Protein AF-A0AAD9B2P2-F1 (afdb_monomer_lite)

Foldseek 3Di:
DVQLLDPPDAQEQEDEQQDPPLPRPSLVVNCVNPVQQARYDYHYPNQVNHDPPDDCVCVVVCNSPNHDDDPPD

pLDDT: mean 85.85, std 9.81, range [49.5, 94.88]

Secondary structure (DSSP, 8-state):
-TTTT-TTPPEEEEEETTS-GGG-HHHHHHHHH-TT-SSEEEEEE-GGGPPTT---HHHHTTSSS-PPPPTT-

InterPro domains:
  IPR022812 Dynamin [PR00195] (16-34)
  IPR022812 Dynamin [PR00195] (35-51)
  IPR022812 Dynamin [PR00195] (58-73)
  IPR022812 Dynamin [PTHR11566] (1-69)
  IPR027417 P-loop containing nucleoside triphosphate hydrolase [G3DSA:3.40.50.300] (1-71)
  IPR027417 P-loop containing nucleoside triphosphate hydrolase [SSF52540] (3-68)
  IPR030381 Dynamin-type guanine nucleotide-binding (G) domain [PS51718] (1-73)
  IPR045063 Dynamin, N-terminal [PF00350] (2-47)

Radius of gyration: 12.81 Å; chains: 1; bounding box: 34×31×29 Å

Organism: Dissostichus eleginoides (NCBI:txid100907)

Structure (mmCIF, N/CA/C/O backbone):
data_AF-A0AAD9B2P2-F1
#
_entry.id   AF-A0AAD9B2P2-F1
#
loop_
_atom_site.group_PDB
_atom_site.id
_atom_site.type_symbol
_atom_site.label_atom_id
_atom_site.label_alt_id
_atom_site.label_comp_id
_atom_site.label_asym_id
_atom_site.label_entity_id
_atom_site.label_seq_id
_atom_site.pdbx_PDB_ins_code
_atom_site.Cartn_x
_atom_site.Cartn_y
_atom_site.Cartn_z
_atom_site.occupancy
_atom_site.B_iso_or_equiv
_atom_site.auth_seq_id
_atom_site.auth_comp_id
_atom_site.auth_asym_id
_atom_site.auth_atom_id
_atom_site.pdbx_PDB_model_num
ATOM 1 N N . MET A 1 1 ? -11.877 13.896 4.350 1.00 69.19 1 MET A N 1
ATOM 2 C CA . MET A 1 1 ? -12.015 13.239 5.672 1.00 69.19 1 MET A CA 1
ATOM 3 C C . MET A 1 1 ? -13.423 12.692 5.957 1.00 69.19 1 MET A C 1
ATOM 5 O O . MET A 1 1 ? -13.503 11.630 6.547 1.00 69.19 1 MET A O 1
ATOM 9 N N . GLN A 1 2 ? -14.529 13.321 5.523 1.00 84.62 2 GLN A N 1
ATOM 10 C CA . GLN A 1 2 ? -15.906 12.937 5.929 1.00 84.62 2 GLN A CA 1
ATOM 11 C C . GLN A 1 2 ? -16.336 11.468 5.6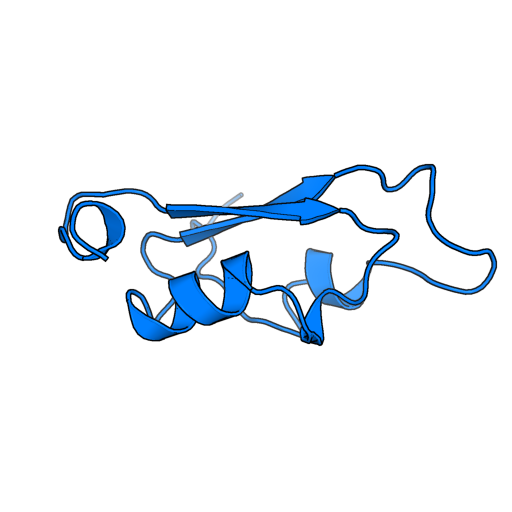86 1.00 84.62 2 GLN A C 1
ATOM 13 O O . GLN A 1 2 ? -17.240 10.983 6.364 1.00 84.62 2 GLN A O 1
ATOM 18 N N . PHE A 1 3 ? -15.727 10.758 4.730 1.00 89.44 3 PHE A N 1
ATOM 19 C CA . PHE A 1 3 ? -16.103 9.377 4.387 1.00 89.44 3 PHE A CA 1
ATOM 20 C C . PHE A 1 3 ? -15.180 8.312 4.991 1.00 89.44 3 PHE A C 1
ATOM 22 O O . PHE A 1 3 ? -15.639 7.226 5.324 1.00 89.44 3 PHE A O 1
ATOM 29 N N . VAL A 1 4 ? -13.896 8.635 5.160 1.00 92.25 4 VAL A N 1
ATOM 30 C CA . VAL A 1 4 ? -12.824 7.680 5.501 1.00 92.25 4 VAL A CA 1
ATOM 31 C C . VAL A 1 4 ? -12.658 7.452 7.008 1.00 92.25 4 VAL A C 1
ATOM 33 O O . VAL A 1 4 ? -12.073 6.454 7.430 1.00 92.25 4 VAL A O 1
ATOM 36 N N . THR A 1 5 ? -13.206 8.354 7.827 1.00 92.44 5 THR A N 1
ATOM 37 C CA . THR A 1 5 ? -13.160 8.294 9.296 1.00 92.44 5 THR A CA 1
ATOM 38 C C . THR A 1 5 ? -14.225 7.387 9.909 1.00 92.44 5 THR A C 1
ATOM 40 O O . THR A 1 5 ? -14.208 7.170 11.113 1.00 92.44 5 THR A O 1
ATOM 43 N N . LYS A 1 6 ? -15.169 6.867 9.115 1.00 92.88 6 LYS A N 1
ATOM 44 C CA . LYS A 1 6 ? -16.201 5.948 9.612 1.00 92.88 6 LYS A CA 1
ATOM 45 C C . LYS A 1 6 ? -15.581 4.584 9.920 1.00 92.88 6 LYS A C 1
ATOM 47 O O . LYS A 1 6 ? -14.945 4.002 9.047 1.00 92.88 6 LYS A O 1
ATOM 52 N N . ASP A 1 7 ? -15.853 4.041 11.104 1.00 87.00 7 ASP A N 1
ATOM 53 C CA . ASP A 1 7 ? -15.243 2.781 11.561 1.00 87.00 7 ASP A CA 1
ATOM 54 C C . ASP A 1 7 ? -15.565 1.583 10.658 1.00 87.00 7 ASP A C 1
ATOM 56 O O . ASP A 1 7 ? -14.704 0.747 10.400 1.00 87.00 7 ASP A O 1
ATOM 60 N N . ASN A 1 8 ? -16.782 1.526 10.107 1.00 90.06 8 ASN A N 1
ATOM 61 C CA . ASN A 1 8 ? -17.217 0.443 9.217 1.00 90.06 8 ASN A CA 1
ATOM 62 C C . ASN A 1 8 ? -16.937 0.726 7.724 1.00 90.06 8 ASN A C 1
ATOM 64 O O . ASN A 1 8 ? -17.642 0.233 6.844 1.00 90.06 8 ASN A O 1
ATOM 68 N N . CYS A 1 9 ? -15.956 1.583 7.424 1.00 93.19 9 CYS A N 1
ATOM 69 C CA . CYS A 1 9 ? -15.512 1.882 6.064 1.00 93.19 9 CYS A CA 1
ATOM 70 C C . CYS A 1 9 ? -14.195 1.156 5.769 1.00 93.19 9 CYS A C 1
ATOM 72 O O . CYS A 1 9 ? -13.192 1.390 6.446 1.00 93.19 9 CYS A O 1
ATOM 74 N N . LEU A 1 10 ? -14.196 0.309 4.737 1.00 93.50 10 LEU A N 1
ATOM 75 C CA . LEU A 1 10 ? -12.974 -0.260 4.173 1.00 93.50 10 LEU A CA 1
ATOM 76 C C . LEU A 1 10 ? -12.248 0.788 3.323 1.00 93.50 10 LEU A C 1
ATOM 78 O O . LEU A 1 10 ? -12.855 1.443 2.474 1.00 93.50 10 LEU A O 1
ATOM 82 N N . LEU A 1 11 ? -10.944 0.924 3.546 1.00 94.00 11 LEU A N 1
ATOM 83 C CA . LEU A 1 11 ? -10.066 1.853 2.844 1.00 94.00 11 LEU A CA 1
ATOM 84 C C . LEU A 1 11 ? -9.296 1.092 1.768 1.00 94.00 11 LEU A C 1
ATOM 86 O O . LEU A 1 11 ? -8.522 0.190 2.077 1.00 94.00 11 LEU A O 1
ATOM 90 N N . LEU A 1 12 ? -9.484 1.471 0.507 1.00 94.88 12 LEU A N 1
ATOM 91 C CA . LEU A 1 12 ? -8.689 0.955 -0.603 1.00 94.88 12 LEU A CA 1
ATOM 92 C C . LEU A 1 12 ? -7.645 2.009 -0.987 1.00 94.88 12 LEU A C 1
ATOM 94 O O . LEU A 1 12 ? -7.950 2.967 -1.699 1.00 94.88 12 LEU A O 1
ATOM 98 N N . ALA A 1 13 ? -6.425 1.867 -0.473 1.00 92.75 13 ALA A N 1
ATOM 99 C CA . ALA A 1 13 ? -5.343 2.815 -0.716 1.00 92.75 13 ALA A CA 1
ATOM 100 C C . ALA A 1 13 ? -4.617 2.451 -2.017 1.00 92.75 13 ALA A C 1
ATOM 102 O O . ALA A 1 13 ? -3.697 1.633 -2.028 1.00 92.75 13 ALA A O 1
ATOM 103 N N . VAL A 1 14 ? -5.078 3.030 -3.128 1.00 93.62 14 VAL A N 1
ATOM 104 C CA . VAL A 1 14 ? -4.554 2.748 -4.470 1.00 93.62 14 VAL A CA 1
ATOM 105 C C . VAL A 1 14 ? -3.361 3.649 -4.772 1.00 93.62 14 VAL A C 1
ATOM 107 O O . V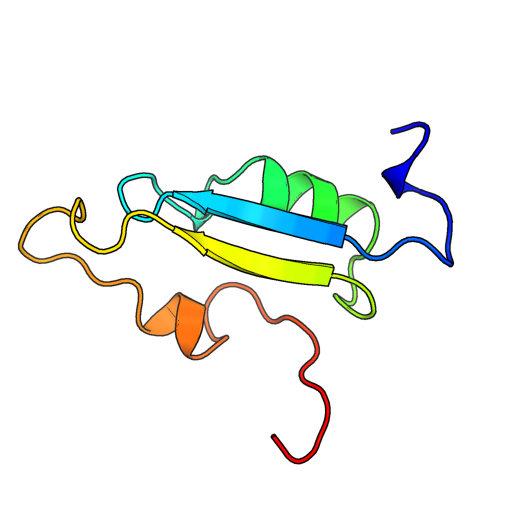AL A 1 14 ? -3.427 4.863 -4.589 1.00 93.62 14 VAL A O 1
ATOM 110 N N . SER A 1 15 ? -2.257 3.073 -5.238 1.00 91.75 15 SER A N 1
ATOM 111 C CA . SER A 1 15 ? -1.054 3.813 -5.629 1.00 91.75 15 SER A CA 1
ATOM 112 C C . SER A 1 15 ? -0.425 3.206 -6.885 1.00 91.75 15 SER A C 1
ATOM 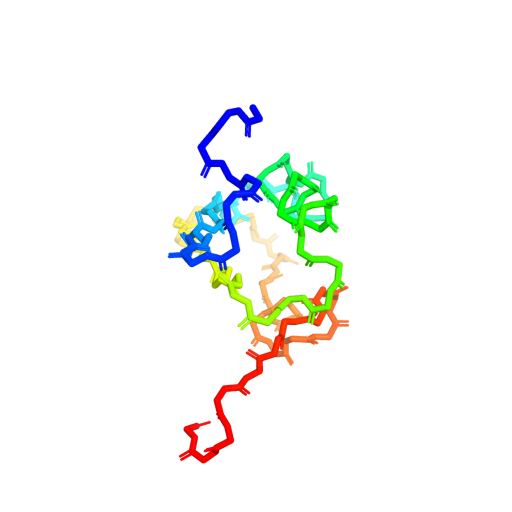114 O O . SER A 1 15 ? -0.387 1.981 -7.024 1.00 91.75 15 SER A O 1
ATOM 116 N N . PRO A 1 16 ? 0.020 4.025 -7.849 1.00 92.25 16 PRO A N 1
ATOM 117 C CA . PRO A 1 16 ? 0.729 3.522 -9.015 1.00 92.25 16 PRO A CA 1
ATOM 118 C C . PRO A 1 16 ? 2.183 3.180 -8.649 1.00 92.25 16 PRO A C 1
ATOM 120 O O . PRO A 1 16 ? 2.804 3.882 -7.858 1.00 92.25 16 PRO A O 1
ATOM 123 N N . ALA A 1 17 ? 2.722 2.107 -9.224 1.00 90.06 17 ALA A N 1
ATOM 124 C CA . ALA A 1 17 ? 4.056 1.592 -8.921 1.00 90.06 17 ALA A CA 1
ATOM 125 C C . ALA A 1 17 ? 5.191 2.427 -9.524 1.00 90.06 17 ALA A C 1
ATOM 127 O O . ALA A 1 17 ? 6.320 2.362 -9.058 1.00 90.06 17 ALA A O 1
ATOM 128 N N . ASN A 1 18 ? 4.886 3.226 -10.548 1.00 84.38 18 ASN A N 1
ATOM 129 C CA . ASN A 1 18 ? 5.826 4.156 -11.174 1.00 84.38 18 ASN A CA 1
ATOM 130 C C . ASN A 1 18 ? 6.001 5.467 -10.379 1.00 84.38 18 ASN A C 1
ATOM 132 O O . ASN A 1 18 ? 6.571 6.430 -10.879 1.00 84.38 18 ASN A O 1
ATOM 136 N N . SER A 1 19 ? 5.418 5.555 -9.184 1.00 77.88 19 SER A N 1
ATOM 137 C CA . SER A 1 19 ? 5.570 6.674 -8.257 1.00 77.88 19 SER A CA 1
ATOM 138 C C . SER A 1 19 ? 6.093 6.142 -6.931 1.00 77.88 19 SER A C 1
ATOM 140 O O . SER A 1 19 ? 5.772 5.019 -6.542 1.00 77.88 19 SER A O 1
ATOM 142 N N . ASP A 1 20 ? 6.874 6.952 -6.220 1.00 77.69 20 ASP A N 1
ATOM 143 C CA . ASP A 1 20 ? 7.417 6.560 -4.922 1.00 77.69 20 ASP A CA 1
ATOM 144 C C . ASP A 1 20 ? 6.290 6.277 -3.916 1.00 77.69 20 ASP A C 1
ATOM 146 O O . ASP A 1 20 ? 5.568 7.175 -3.466 1.00 77.69 20 ASP A O 1
ATOM 150 N N . LEU A 1 21 ? 6.148 5.002 -3.552 1.00 71.75 21 LEU A N 1
ATOM 151 C CA . LEU A 1 21 ? 5.084 4.549 -2.670 1.00 71.75 21 LEU A CA 1
ATOM 152 C C . LEU A 1 21 ? 5.271 5.018 -1.225 1.00 71.75 21 LEU A C 1
ATOM 154 O O . LEU A 1 21 ? 4.273 5.196 -0.525 1.00 71.75 21 LEU A O 1
ATOM 158 N N . ALA A 1 22 ? 6.510 5.277 -0.788 1.00 73.31 22 ALA A N 1
ATOM 159 C CA . ALA A 1 22 ? 6.777 5.852 0.531 1.00 73.31 22 ALA A CA 1
ATOM 160 C C . ALA A 1 22 ? 6.163 7.256 0.668 1.00 73.31 22 ALA A C 1
ATOM 162 O O . ALA A 1 22 ? 5.828 7.701 1.767 1.00 73.31 22 ALA A O 1
ATOM 163 N N . ASN A 1 23 ? 5.953 7.931 -0.464 1.00 79.31 23 ASN A N 1
ATOM 164 C CA . ASN A 1 23 ? 5.367 9.256 -0.537 1.00 79.31 23 ASN A CA 1
ATOM 165 C C . ASN A 1 23 ? 3.886 9.277 -0.931 1.00 79.31 23 ASN A C 1
ATOM 167 O O . ASN A 1 23 ? 3.321 10.367 -1.017 1.00 79.31 23 ASN A O 1
ATOM 171 N N . SER A 1 24 ? 3.242 8.117 -1.084 1.00 85.88 24 SER A N 1
ATOM 172 C CA . SER A 1 24 ? 1.832 8.021 -1.470 1.00 85.88 24 SER A CA 1
ATOM 173 C C . SER A 1 24 ? 0.894 8.741 -0.496 1.00 85.88 24 SER A C 1
ATOM 175 O O . SER A 1 24 ? 0.785 8.378 0.679 1.00 85.88 24 SER A O 1
ATOM 177 N N . ASP A 1 25 ? 0.135 9.710 -1.011 1.00 90.94 25 ASP A N 1
ATOM 178 C CA . ASP A 1 25 ? -0.900 10.413 -0.248 1.00 90.94 25 ASP A CA 1
ATOM 179 C C . ASP A 1 25 ? -2.028 9.474 0.193 1.00 90.94 25 ASP A C 1
ATOM 181 O O . ASP A 1 25 ? -2.562 9.615 1.292 1.00 90.94 25 ASP A O 1
ATOM 185 N N . ALA A 1 26 ? -2.362 8.468 -0.624 1.00 91.12 26 ALA A N 1
ATOM 186 C CA . ALA A 1 26 ? -3.389 7.487 -0.282 1.00 91.12 26 ALA A CA 1
ATOM 187 C C . ALA A 1 26 ? -2.995 6.676 0.961 1.00 91.12 26 ALA A C 1
ATOM 189 O O . ALA A 1 26 ? -3.818 6.483 1.858 1.00 91.12 26 ALA A O 1
ATOM 190 N N . LEU A 1 27 ? -1.733 6.239 1.039 1.00 89.44 27 LEU A N 1
ATOM 191 C CA . LEU A 1 27 ? -1.220 5.498 2.193 1.00 89.44 27 LEU A CA 1
ATOM 192 C C . LEU A 1 27 ? -1.043 6.399 3.418 1.00 89.44 27 LEU A C 1
ATOM 194 O O . LEU A 1 27 ? -1.358 5.962 4.524 1.00 89.44 27 LEU A O 1
ATOM 198 N N . LYS A 1 28 ? -0.612 7.656 3.236 1.00 90.50 28 LYS A N 1
ATOM 199 C CA . LYS A 1 28 ? -0.531 8.648 4.323 1.00 90.50 28 LYS A CA 1
ATOM 200 C C . LYS A 1 28 ? -1.898 8.881 4.963 1.00 90.50 28 LYS A C 1
ATOM 202 O O . LYS A 1 28 ? -2.048 8.676 6.164 1.00 90.50 28 LYS A O 1
ATOM 207 N N . ILE A 1 29 ? -2.914 9.192 4.156 1.00 92.44 29 ILE A N 1
ATOM 208 C CA . ILE A 1 29 ? -4.283 9.409 4.643 1.00 92.44 29 ILE A CA 1
ATOM 209 C C . ILE A 1 29 ? -4.822 8.143 5.312 1.00 92.44 29 ILE A C 1
ATOM 211 O O . ILE A 1 29 ? -5.414 8.226 6.386 1.00 92.44 29 ILE A O 1
ATOM 215 N N . ALA A 1 30 ? -4.606 6.966 4.717 1.00 92.06 30 ALA A N 1
ATOM 216 C CA . ALA A 1 30 ? -5.043 5.711 5.321 1.00 92.06 30 ALA A CA 1
ATOM 217 C C . ALA A 1 30 ? -4.375 5.472 6.683 1.00 92.06 30 ALA A C 1
ATOM 219 O O . ALA A 1 30 ? -5.053 5.082 7.627 1.00 92.06 30 ALA A O 1
ATOM 220 N N . LYS A 1 31 ? -3.080 5.779 6.826 1.00 89.94 31 LYS A N 1
ATOM 221 C CA . LYS A 1 31 ? -2.355 5.656 8.097 1.00 89.94 31 LYS A CA 1
ATOM 222 C C . LYS A 1 31 ? -2.844 6.645 9.157 1.00 89.94 31 LYS A C 1
ATOM 224 O O . LYS A 1 31 ? -2.853 6.297 10.333 1.00 89.94 31 LYS A O 1
ATOM 229 N N . GLU A 1 32 ? -3.267 7.843 8.758 1.00 92.50 32 GLU A N 1
ATOM 230 C CA . GLU A 1 32 ? -3.849 8.838 9.669 1.00 92.50 32 GLU A CA 1
ATOM 231 C C . GLU A 1 32 ? -5.192 8.375 10.254 1.00 92.50 32 GLU A C 1
ATOM 233 O O . GLU A 1 32 ? -5.444 8.576 11.441 1.00 92.50 32 GLU A O 1
ATOM 238 N N . VAL A 1 33 ? -6.051 7.739 9.445 1.00 93.56 33 VAL A N 1
ATOM 239 C CA . VAL A 1 33 ? -7.410 7.334 9.869 1.00 93.56 33 VAL A CA 1
ATOM 240 C C . VAL A 1 33 ? -7.534 5.863 10.294 1.00 93.56 33 VAL A C 1
ATOM 242 O O . VAL A 1 33 ? -8.536 5.481 10.903 1.00 93.56 33 VAL A O 1
ATOM 245 N N . ASP A 1 34 ? -6.549 5.028 9.965 1.00 92.56 34 ASP A N 1
ATOM 246 C CA . ASP A 1 34 ? -6.422 3.618 10.354 1.00 92.56 34 ASP A CA 1
ATOM 247 C C . ASP A 1 34 ? -4.945 3.275 10.668 1.00 92.56 34 ASP A C 1
ATOM 249 O O . ASP A 1 34 ? -4.281 2.551 9.919 1.00 92.56 34 ASP A O 1
ATOM 253 N N . PRO A 1 35 ? -4.390 3.770 11.795 1.00 90.75 35 PRO A N 1
ATOM 254 C CA . PRO A 1 35 ? -2.974 3.586 12.133 1.00 90.75 35 PRO A CA 1
ATOM 255 C C . PRO A 1 35 ? -2.547 2.122 12.276 1.00 90.75 35 PRO A C 1
ATOM 257 O O . PRO A 1 35 ? -1.381 1.784 12.051 1.00 90.75 35 PRO A O 1
ATOM 260 N N . GLN A 1 36 ? -3.486 1.252 12.652 1.00 88.81 36 GLN A N 1
ATOM 261 C CA . GLN A 1 36 ? -3.272 -0.184 12.824 1.00 88.81 36 GLN A CA 1
ATOM 262 C C . GLN A 1 36 ? -3.444 -0.973 11.513 1.00 88.81 36 GLN A C 1
ATOM 264 O O . GLN A 1 36 ? -3.124 -2.161 11.480 1.00 88.81 36 GLN A O 1
ATOM 269 N N . GLY A 1 37 ? -3.933 -0.335 10.443 1.00 90.31 37 GLY A N 1
ATOM 270 C CA . GLY A 1 37 ? -4.158 -0.969 9.146 1.00 90.31 37 GLY A CA 1
ATOM 271 C C . GLY A 1 37 ? -5.179 -2.106 9.204 1.00 90.31 37 GLY A C 1
ATOM 272 O O . GLY A 1 37 ? -5.022 -3.083 8.476 1.00 90.31 37 GLY A O 1
ATOM 273 N N . LEU A 1 38 ? -6.172 -2.036 10.102 1.00 91.19 38 LEU A N 1
ATOM 274 C CA . LEU A 1 38 ? -7.144 -3.115 10.320 1.00 91.19 38 LEU A CA 1
ATOM 275 C C . LEU A 1 38 ? -8.192 -3.210 9.211 1.00 91.19 38 LEU A C 1
ATOM 277 O O . LEU A 1 38 ? -8.750 -4.283 8.981 1.00 91.19 38 LEU A O 1
ATOM 281 N N . ARG A 1 39 ? -8.484 -2.076 8.575 1.00 93.50 39 ARG A N 1
ATOM 282 C CA . ARG A 1 39 ? -9.538 -1.904 7.569 1.00 93.50 39 ARG A CA 1
ATOM 283 C C . ARG A 1 39 ? -8.999 -1.280 6.282 1.00 93.50 39 ARG A C 1
ATOM 285 O O . ARG A 1 39 ? -9.781 -0.816 5.456 1.00 93.50 39 ARG A O 1
ATOM 292 N N . THR A 1 40 ? -7.678 -1.283 6.112 1.00 92.88 40 THR A N 1
ATOM 293 C CA . THR A 1 40 ? -6.979 -0.745 4.944 1.00 92.88 40 THR A CA 1
ATOM 294 C C . THR A 1 40 ? -6.399 -1.863 4.093 1.00 92.88 40 THR A C 1
ATOM 296 O O . THR A 1 40 ? -5.645 -2.703 4.577 1.00 92.88 40 THR A O 1
ATOM 299 N N . ILE A 1 41 ? -6.702 -1.827 2.799 1.00 92.00 41 ILE A N 1
ATOM 300 C CA . ILE A 1 41 ? -6.115 -2.680 1.769 1.00 92.00 41 ILE A CA 1
ATOM 301 C C . ILE A 1 41 ? -5.296 -1.779 0.844 1.00 92.00 41 ILE A C 1
ATOM 303 O O . ILE A 1 41 ? -5.837 -0.892 0.179 1.00 92.00 41 ILE A O 1
ATOM 307 N N . GLY A 1 42 ? -3.983 -1.998 0.813 1.00 91.31 42 GLY A N 1
ATOM 308 C CA . GLY A 1 42 ? -3.080 -1.339 -0.125 1.00 91.31 42 GLY A CA 1
ATOM 309 C C . GLY A 1 42 ? -3.170 -1.997 -1.498 1.00 91.31 42 GLY A C 1
ATOM 310 O O . GLY A 1 42 ? -3.096 -3.220 -1.603 1.00 91.31 42 GLY A O 1
ATOM 311 N N . VAL A 1 43 ? -3.328 -1.194 -2.548 1.00 92.62 43 VAL A N 1
ATOM 312 C CA . VAL A 1 43 ? -3.398 -1.671 -3.934 1.00 92.62 43 VAL A CA 1
ATOM 313 C C . VAL A 1 43 ? -2.322 -0.981 -4.750 1.00 92.62 43 VAL A C 1
ATOM 315 O O . VAL A 1 43 ? -2.332 0.241 -4.898 1.00 92.62 43 VAL A O 1
ATOM 318 N N . ILE A 1 44 ? -1.420 -1.774 -5.318 1.00 91.50 44 ILE A N 1
ATOM 319 C CA . ILE A 1 44 ? -0.404 -1.290 -6.249 1.00 91.50 44 ILE A CA 1
ATOM 320 C C . ILE A 1 44 ? -0.881 -1.553 -7.675 1.00 91.50 44 ILE A C 1
ATOM 322 O O . ILE A 1 44 ? -1.305 -2.659 -8.004 1.00 91.50 44 ILE A O 1
ATOM 326 N N . THR A 1 45 ? -0.818 -0.531 -8.523 1.00 93.31 45 THR A N 1
ATOM 327 C CA . THR A 1 45 ? -1.197 -0.605 -9.946 1.00 93.31 45 THR A CA 1
ATOM 328 C C . THR A 1 45 ? -0.017 -0.225 -10.835 1.00 93.31 45 THR A C 1
ATOM 330 O O . THR A 1 45 ? 0.970 0.300 -10.335 1.00 93.31 45 THR A O 1
ATOM 333 N N . LYS A 1 46 ? -0.111 -0.435 -12.154 1.00 92.94 46 LYS A N 1
ATOM 334 C CA . LYS A 1 46 ? 0.907 0.001 -13.131 1.00 92.94 46 LYS A CA 1
ATOM 335 C C . LYS A 1 46 ? 2.323 -0.551 -12.881 1.00 92.94 46 LYS A C 1
ATOM 337 O O . LYS A 1 46 ? 3.304 0.161 -13.076 1.00 92.94 46 LYS A O 1
ATOM 342 N N . LEU A 1 47 ? 2.433 -1.796 -12.407 1.00 90.75 47 LEU A N 1
ATOM 343 C CA . LEU A 1 47 ? 3.727 -2.469 -12.192 1.00 90.75 47 LEU A CA 1
ATOM 344 C C . LEU A 1 47 ? 4.542 -2.600 -13.490 1.00 90.75 47 LEU A C 1
ATOM 346 O O . LEU A 1 47 ? 5.763 -2.648 -13.455 1.00 90.75 47 LEU A O 1
ATOM 350 N N . ASP A 1 48 ? 3.865 -2.623 -14.633 1.00 91.06 48 ASP A N 1
ATOM 351 C CA . ASP A 1 48 ? 4.442 -2.621 -15.977 1.00 91.06 48 ASP A CA 1
ATOM 352 C C . ASP A 1 48 ? 5.184 -1.324 -16.334 1.00 91.06 48 ASP A C 1
ATOM 354 O O . ASP A 1 48 ? 6.030 -1.337 -17.222 1.00 91.06 48 ASP A O 1
ATOM 358 N N . LEU A 1 49 ? 4.884 -0.218 -15.646 1.00 91.75 49 LEU A N 1
ATOM 359 C CA . LEU A 1 49 ? 5.493 1.093 -15.882 1.00 91.75 49 LEU A CA 1
ATOM 360 C C . LEU A 1 49 ? 6.592 1.435 -14.869 1.00 91.75 49 LEU A C 1
ATOM 362 O O . LEU A 1 49 ? 6.961 2.603 -14.754 1.00 91.75 49 LEU A O 1
ATOM 366 N N . MET A 1 50 ? 7.052 0.464 -14.078 1.00 89.19 50 MET A N 1
ATOM 367 C CA . MET A 1 50 ? 8.154 0.688 -13.146 1.00 89.19 50 MET A CA 1
ATOM 368 C C . MET A 1 50 ? 9.463 0.937 -13.894 1.00 89.19 50 MET A C 1
ATOM 370 O O . MET A 1 50 ? 9.724 0.322 -14.929 1.00 89.19 50 MET A O 1
ATOM 374 N N . ASP A 1 51 ? 10.289 1.820 -13.337 1.00 87.75 51 ASP A N 1
ATOM 375 C CA . ASP A 1 51 ? 11.603 2.117 -13.892 1.00 87.75 51 ASP A CA 1
ATOM 376 C C . ASP A 1 51 ? 12.524 0.898 -13.764 1.00 87.75 51 ASP A C 1
ATOM 378 O O . ASP A 1 51 ? 12.539 0.198 -12.743 1.00 87.75 51 ASP A O 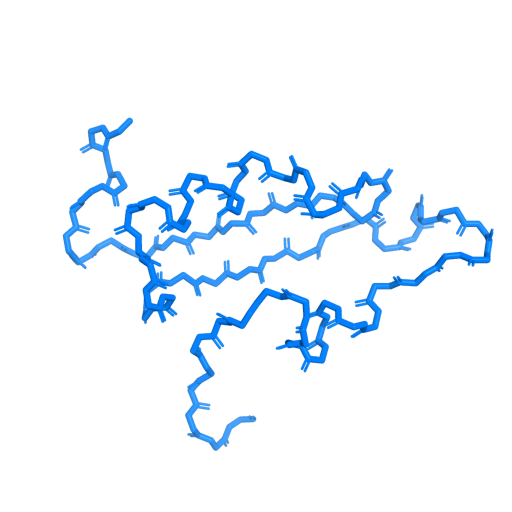1
ATOM 382 N N . GLU A 1 52 ? 13.320 0.650 -14.802 1.00 88.44 52 GLU A N 1
ATOM 383 C CA . GLU A 1 52 ? 14.276 -0.452 -14.819 1.00 88.44 52 GLU A CA 1
ATOM 384 C C . GLU A 1 52 ? 15.277 -0.317 -13.657 1.00 88.44 52 GLU A C 1
ATOM 386 O O . GLU A 1 52 ? 15.851 0.746 -13.421 1.00 88.44 52 GLU A O 1
ATOM 391 N N . GLY A 1 53 ? 15.472 -1.402 -12.903 1.00 85.31 53 GLY A N 1
ATOM 392 C CA . GLY A 1 53 ? 16.300 -1.404 -11.693 1.00 85.31 53 GLY A CA 1
ATOM 393 C C . GLY A 1 53 ? 15.556 -1.059 -10.396 1.00 85.31 53 GLY A C 1
ATOM 394 O O . GLY A 1 53 ? 16.182 -1.058 -9.338 1.00 85.31 53 GLY A O 1
ATOM 395 N N . THR A 1 54 ? 14.241 -0.817 -10.450 1.00 86.00 54 THR A N 1
ATOM 396 C CA . THR A 1 54 ? 13.373 -0.680 -9.266 1.00 86.00 54 THR A CA 1
ATOM 397 C C . THR A 1 54 ? 12.400 -1.855 -9.143 1.00 86.00 54 THR A C 1
ATOM 399 O O . THR A 1 54 ? 12.059 -2.497 -10.137 1.00 86.00 54 THR A O 1
ATOM 402 N N . ASP A 1 55 ? 11.938 -2.155 -7.925 1.00 87.00 55 ASP A N 1
ATOM 403 C CA . ASP A 1 55 ? 10.907 -3.168 -7.689 1.00 87.00 55 ASP A CA 1
ATOM 404 C C . ASP A 1 55 ? 9.969 -2.793 -6.529 1.00 87.00 55 ASP A C 1
ATOM 406 O O . ASP A 1 55 ? 10.275 -1.951 -5.685 1.00 87.00 55 ASP A O 1
ATOM 410 N N . ALA A 1 56 ? 8.780 -3.403 -6.519 1.00 87.00 56 ALA A N 1
ATOM 411 C CA . ALA A 1 56 ? 7.768 -3.204 -5.481 1.00 87.00 56 ALA A CA 1
ATOM 412 C C . ALA A 1 56 ? 7.790 -4.315 -4.413 1.00 87.00 56 ALA A C 1
ATOM 414 O O . ALA A 1 56 ? 6.824 -4.477 -3.659 1.00 87.00 56 ALA A O 1
ATOM 415 N N . ARG A 1 57 ? 8.857 -5.124 -4.358 1.00 89.06 57 ARG A N 1
ATOM 416 C CA . ARG A 1 57 ? 8.908 -6.366 -3.582 1.00 89.06 57 ARG A CA 1
ATOM 417 C C . ARG A 1 57 ? 8.731 -6.115 -2.098 1.00 89.06 57 ARG A C 1
ATOM 419 O O . ARG A 1 57 ? 7.872 -6.739 -1.489 1.00 89.06 57 ARG A O 1
ATOM 426 N N . ASP A 1 58 ? 9.482 -5.180 -1.525 1.00 86.94 58 ASP A N 1
ATOM 427 C CA . ASP A 1 58 ? 9.410 -4.897 -0.088 1.00 86.94 58 ASP A CA 1
ATOM 428 C C . ASP A 1 58 ? 8.040 -4.359 0.341 1.00 86.94 58 ASP A C 1
ATOM 430 O O . ASP A 1 58 ? 7.603 -4.567 1.478 1.00 86.94 58 ASP A O 1
ATOM 434 N N . ILE A 1 59 ? 7.320 -3.709 -0.574 1.00 84.12 59 ILE A N 1
ATOM 435 C CA . ILE A 1 59 ? 5.958 -3.256 -0.314 1.00 84.12 59 ILE A CA 1
ATOM 436 C C . ILE A 1 59 ? 4.991 -4.443 -0.359 1.00 84.12 59 ILE A C 1
ATOM 438 O O . ILE A 1 59 ? 4.215 -4.631 0.576 1.00 84.12 59 ILE A O 1
ATOM 442 N N . LEU A 1 60 ? 5.047 -5.269 -1.408 1.00 86.88 60 LEU A N 1
ATOM 443 C CA . LEU A 1 60 ? 4.177 -6.444 -1.556 1.00 86.88 60 LEU A CA 1
ATOM 444 C C . LEU A 1 60 ? 4.430 -7.493 -0.457 1.00 86.88 60 LEU A C 1
ATOM 446 O O . LEU A 1 60 ? 3.500 -8.112 0.063 1.00 86.88 60 LEU A O 1
ATOM 450 N N . GLU A 1 61 ? 5.682 -7.638 -0.027 1.00 88.75 61 GLU A N 1
ATOM 451 C CA . GLU A 1 61 ? 6.083 -8.461 1.116 1.00 88.75 61 GLU A CA 1
ATOM 452 C C . GLU A 1 61 ? 5.700 -7.835 2.468 1.00 88.75 61 GLU A C 1
ATOM 454 O O . GLU A 1 61 ? 5.895 -8.467 3.505 1.00 88.75 61 GLU A O 1
ATOM 459 N N . ASN A 1 62 ? 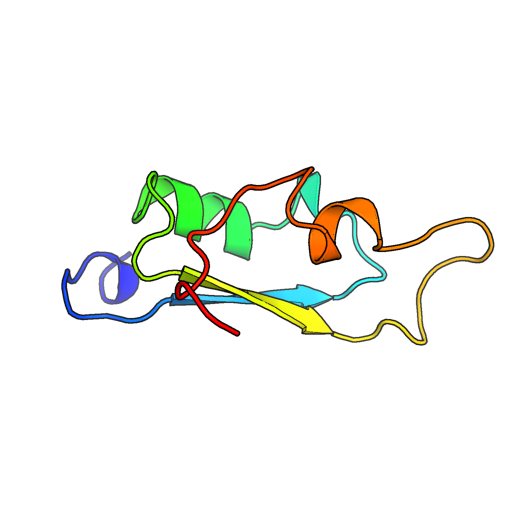5.061 -6.657 2.469 1.00 84.88 62 ASN A N 1
ATOM 460 C CA . ASN A 1 62 ? 4.533 -5.966 3.647 1.00 84.88 62 ASN A CA 1
ATOM 461 C C . ASN A 1 62 ? 5.620 -5.527 4.648 1.00 84.88 62 ASN A C 1
ATOM 463 O O . ASN A 1 62 ? 5.359 -5.437 5.848 1.00 84.88 62 ASN A O 1
ATOM 467 N N . LYS A 1 63 ? 6.842 -5.269 4.163 1.00 83.50 63 LYS A N 1
ATOM 468 C CA . LYS A 1 63 ? 7.990 -4.841 4.979 1.00 83.50 63 LYS A CA 1
ATOM 469 C C . LYS A 1 63 ? 8.046 -3.326 5.156 1.00 83.50 63 LYS A C 1
ATOM 471 O O . LYS A 1 63 ? 8.386 -2.860 6.238 1.00 83.50 63 LYS A O 1
ATOM 476 N N . LEU A 1 64 ? 7.715 -2.569 4.106 1.00 75.75 64 LEU A N 1
ATOM 477 C CA . LEU A 1 64 ? 7.839 -1.106 4.108 1.00 75.75 64 LEU A CA 1
ATOM 478 C C . LEU A 1 64 ? 6.694 -0.415 4.870 1.00 75.75 64 LEU A C 1
ATOM 480 O O . LEU A 1 64 ? 6.934 0.477 5.679 1.00 75.75 64 LEU A O 1
ATOM 484 N N . LEU A 1 65 ? 5.447 -0.836 4.631 1.00 75.88 65 LEU A N 1
ATOM 485 C CA . LEU A 1 65 ? 4.261 -0.277 5.283 1.00 75.88 65 LEU A CA 1
ATOM 486 C C . LEU A 1 65 ? 3.326 -1.410 5.726 1.00 75.88 65 LEU A C 1
ATOM 488 O O . LEU A 1 65 ? 2.478 -1.838 4.945 1.00 75.88 65 LEU A O 1
ATOM 492 N N . PRO A 1 66 ? 3.489 -1.921 6.962 1.00 79.62 66 PRO A N 1
ATOM 493 C CA . PRO A 1 66 ? 2.747 -3.084 7.424 1.00 79.62 66 PRO A CA 1
ATOM 494 C C . PRO A 1 66 ? 1.241 -2.811 7.490 1.00 79.62 66 PRO A C 1
ATOM 496 O O . PRO A 1 66 ? 0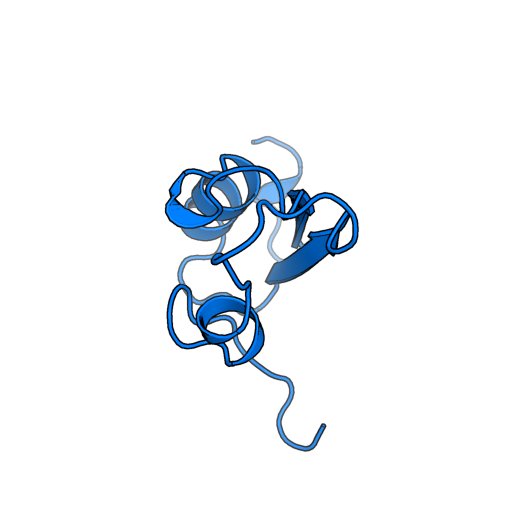.777 -1.999 8.295 1.00 79.62 66 PRO A O 1
ATOM 499 N N . LEU A 1 67 ? 0.480 -3.524 6.664 1.00 82.56 67 LEU A N 1
ATOM 500 C CA . LEU A 1 67 ? -0.974 -3.641 6.736 1.00 82.56 67 LEU A CA 1
ATOM 501 C C . LEU A 1 67 ? -1.355 -4.984 7.364 1.00 82.56 67 LEU A C 1
ATOM 503 O O . LEU A 1 67 ? -0.628 -5.978 7.236 1.00 82.56 67 LEU A O 1
ATOM 507 N N . ARG A 1 68 ? -2.495 -5.032 8.062 1.00 79.56 68 ARG A N 1
ATOM 508 C CA . ARG A 1 68 ? -2.964 -6.277 8.673 1.00 79.56 68 ARG A CA 1
ATOM 509 C C . ARG A 1 68 ? -3.384 -7.248 7.572 1.00 79.56 68 ARG A C 1
ATOM 511 O O . ARG A 1 68 ? -4.300 -6.977 6.803 1.00 79.56 68 ARG A O 1
ATOM 518 N N . ARG A 1 69 ? -2.743 -8.417 7.537 1.00 67.62 69 ARG A N 1
ATOM 519 C CA . ARG A 1 69 ? -3.172 -9.533 6.686 1.00 67.62 69 ARG A CA 1
ATOM 520 C C . ARG A 1 69 ? -4.334 -10.274 7.341 1.00 67.62 69 ARG A C 1
ATOM 522 O O . ARG A 1 69 ? -4.409 -10.368 8.568 1.00 67.62 69 ARG A O 1
ATOM 529 N N . VAL A 1 70 ? -5.228 -10.824 6.525 1.00 59.59 70 VAL A N 1
ATOM 530 C CA . VAL A 1 70 ? -6.161 -11.854 6.991 1.00 59.59 70 VAL A CA 1
ATOM 531 C C . VAL A 1 70 ? -5.317 -13.105 7.274 1.00 59.59 70 VAL A C 1
ATOM 533 O O . VAL A 1 70 ? -4.604 -13.544 6.373 1.00 59.59 70 VAL A O 1
ATOM 536 N N . PRO A 1 71 ? -5.310 -13.658 8.499 1.00 49.50 71 PRO A N 1
ATOM 537 C CA . PRO A 1 71 ? -4.544 -14.867 8.782 1.00 49.50 71 PRO A CA 1
ATOM 538 C C . PRO A 1 71 ? -5.038 -16.023 7.903 1.00 49.50 71 PRO A C 1
ATOM 540 O O . PRO A 1 71 ? -6.231 -16.322 7.918 1.00 49.50 71 PRO A O 1
ATOM 543 N N . GLY A 1 72 ? -4.133 -16.680 7.173 1.00 56.56 72 GLY A N 1
ATOM 544 C CA . GLY A 1 72 ? -4.435 -17.908 6.424 1.00 56.56 72 GLY A CA 1
ATOM 545 C C . GLY A 1 72 ? -4.674 -17.755 4.918 1.00 56.56 72 GLY A C 1
ATOM 546 O O . GLY A 1 72 ? -5.132 -18.717 4.305 1.00 56.56 72 GLY A O 1
ATOM 547 N N . VAL A 1 73 ? -4.354 -16.595 4.334 1.00 51.53 73 VAL A N 1
ATOM 548 C CA . VAL A 1 73 ? -4.202 -16.411 2.876 1.00 51.53 73 VAL A CA 1
ATOM 549 C C . VAL A 1 73 ? -2.742 -16.136 2.544 1.00 51.53 73 VAL A C 1
ATOM 551 O O . VAL A 1 73 ? -2.110 -15.372 3.315 1.00 51.53 73 VAL A O 1
#

Sequence (73 aa):
MQFVTKDNCLLLAVSPANSDLANSDALKIAKEVDPQGLRTIGVITKLDLMDEGTDARDILENKLLPLRRVPGV